Protein AF-A0A950ZJS9-F1 (afdb_monomer)

Radius of gyration: 14.8 Å; Cα contacts (8 Å, |Δi|>4): 263; chains: 1; bounding box: 34×28×45 Å

pLDDT: mean 75.4, std 7.28, range [50.28, 84.88]

Foldseek 3Di:
DAEEEKEWEWDQDPVVRGIDIDIPPQAAEDEQAKYKYKYFYDYPPDPPKQKDKDKDWPDDPWDWDWDDDSGMIIIITHDQDPAKDKTWMKMWIQTVNDIDIDDTRIYIYHYDDD

Sequence (114 aa):
MTVKNYLVSVTFNETINGPVWLIEPSRLVVDAADAAIYFTWTSLTAPDTSIAFSWQVVSAPVTTQTSTNPFQTVVTLTNEVTETQTLAYRLWADIEHLVIVSHDPEIVLEPPHP

Structure (mmCIF, N/CA/C/O backbone):
data_AF-A0A950ZJS9-F1
#
_entry.id   AF-A0A950ZJS9-F1
#
loop_
_atom_site.group_PDB
_atom_site.id
_atom_site.type_symbol
_atom_site.label_atom_id
_atom_site.label_alt_id
_atom_site.label_comp_id
_atom_site.label_asym_id
_atom_site.label_entity_id
_atom_site.label_seq_id
_atom_site.pdbx_PDB_ins_code
_atom_site.Cartn_x
_atom_site.Cartn_y
_atom_site.Cartn_z
_atom_site.occupancy
_atom_site.B_iso_or_equiv
_atom_site.auth_seq_id
_atom_site.auth_comp_id
_atom_site.auth_asym_id
_atom_site.auth_atom_id
_atom_site.pdbx_PDB_model_num
ATOM 1 N N . MET A 1 1 ? -4.191 7.323 17.233 1.00 66.12 1 MET A N 1
ATOM 2 C CA . MET A 1 1 ? -3.864 7.264 15.799 1.00 66.12 1 MET A CA 1
ATOM 3 C C . MET A 1 1 ? -2.786 6.219 15.593 1.00 66.12 1 MET A C 1
ATOM 5 O O . MET A 1 1 ? -1.644 6.437 15.994 1.00 66.12 1 MET A O 1
ATOM 9 N N . THR A 1 2 ? -3.167 5.070 15.043 1.00 74.88 2 THR A N 1
ATOM 10 C CA . THR A 1 2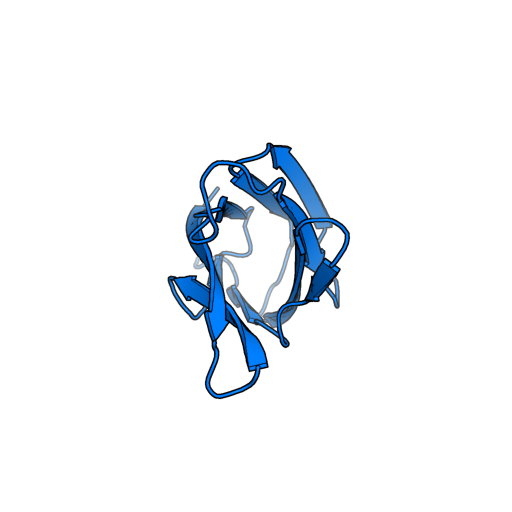 ? -2.243 3.966 14.756 1.00 74.88 2 THR A CA 1
ATOM 11 C C . THR A 1 2 ? -1.596 4.202 13.390 1.00 74.88 2 THR A C 1
ATOM 13 O O . THR A 1 2 ? -2.287 4.458 12.406 1.00 74.88 2 THR A O 1
ATOM 16 N N . VAL A 1 3 ? -0.264 4.124 13.318 1.00 77.62 3 VAL A N 1
ATOM 17 C CA . VAL A 1 3 ? 0.491 4.259 12.063 1.00 77.62 3 VAL A CA 1
ATOM 18 C C . VAL A 1 3 ? 0.964 2.886 11.607 1.00 77.62 3 VAL A C 1
ATOM 20 O O . VAL A 1 3 ? 1.603 2.160 12.372 1.00 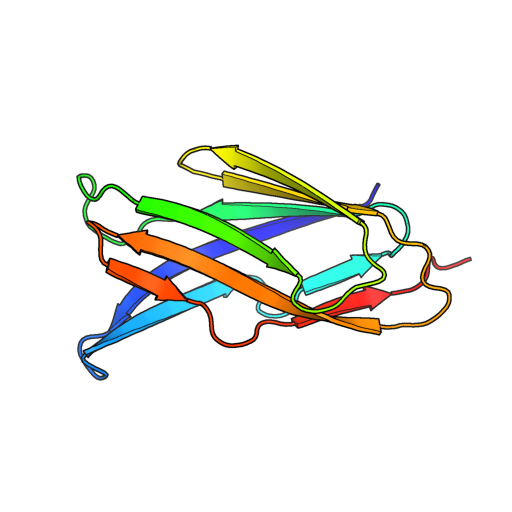77.62 3 VAL A O 1
ATOM 23 N N . LYS A 1 4 ? 0.686 2.533 10.351 1.00 80.62 4 LYS A N 1
ATOM 24 C CA . LYS A 1 4 ? 1.194 1.316 9.714 1.00 80.62 4 LYS A CA 1
ATOM 25 C C . LYS A 1 4 ? 1.938 1.669 8.430 1.00 80.62 4 LYS A C 1
ATOM 27 O O . LYS A 1 4 ? 1.435 2.428 7.608 1.00 80.62 4 LYS A O 1
ATOM 32 N N . ASN A 1 5 ? 3.126 1.098 8.261 1.00 80.00 5 ASN A N 1
ATOM 33 C CA . ASN A 1 5 ? 3.974 1.314 7.093 1.00 80.00 5 ASN A CA 1
ATOM 34 C C . ASN A 1 5 ? 4.012 0.048 6.243 1.00 80.00 5 ASN A C 1
ATOM 36 O O . ASN A 1 5 ? 4.180 -1.044 6.784 1.00 80.00 5 ASN A O 1
ATOM 40 N N . TYR A 1 6 ? 3.891 0.225 4.933 1.00 79.31 6 TYR A N 1
ATOM 41 C CA . TYR A 1 6 ? 3.921 -0.830 3.936 1.00 79.31 6 TYR A CA 1
ATOM 42 C C . TYR A 1 6 ? 4.924 -0.468 2.859 1.00 79.31 6 TYR A C 1
ATOM 44 O O . TYR A 1 6 ? 4.929 0.653 2.348 1.00 79.31 6 TYR A O 1
ATOM 52 N N . LEU A 1 7 ? 5.767 -1.430 2.512 1.00 81.06 7 LEU A N 1
ATOM 53 C CA . LEU A 1 7 ? 6.607 -1.349 1.332 1.00 81.06 7 LEU A CA 1
ATOM 54 C C . LEU A 1 7 ? 5.831 -1.950 0.171 1.00 81.06 7 LEU A C 1
ATOM 56 O O . LEU A 1 7 ? 5.327 -3.068 0.271 1.00 81.06 7 LEU A O 1
ATOM 60 N N . VAL A 1 8 ? 5.730 -1.200 -0.920 1.00 79.75 8 VAL A N 1
ATOM 61 C CA . VAL A 1 8 ? 5.110 -1.677 -2.148 1.00 79.75 8 VAL A CA 1
ATOM 62 C C . VAL A 1 8 ? 6.124 -1.605 -3.273 1.00 79.75 8 VAL A C 1
ATOM 64 O O . VAL A 1 8 ? 6.614 -0.532 -3.621 1.00 79.75 8 VAL A O 1
ATOM 67 N N . SER A 1 9 ? 6.404 -2.763 -3.860 1.00 77.94 9 SER A N 1
ATOM 68 C CA . SER A 1 9 ? 7.213 -2.889 -5.067 1.00 77.94 9 SER A CA 1
ATOM 69 C C . SER A 1 9 ? 6.376 -3.441 -6.208 1.00 77.94 9 SER A C 1
ATOM 71 O O . SER A 1 9 ? 5.552 -4.337 -6.015 1.00 77.94 9 SER A O 1
ATOM 73 N N . VAL A 1 10 ? 6.645 -2.947 -7.412 1.00 75.81 10 VAL A N 1
ATOM 74 C CA . VAL A 1 10 ? 6.157 -3.537 -8.659 1.00 75.81 10 VAL A CA 1
ATOM 75 C C . VAL A 1 10 ? 7.370 -4.001 -9.450 1.00 75.81 10 VAL A C 1
ATOM 77 O O . VAL A 1 10 ? 8.290 -3.221 -9.695 1.00 75.81 10 VAL A O 1
ATOM 80 N N . THR A 1 11 ? 7.395 -5.278 -9.819 1.00 75.00 11 THR A N 1
ATOM 81 C CA . THR A 1 11 ? 8.445 -5.872 -10.658 1.00 75.00 11 THR A CA 1
ATOM 82 C C . THR A 1 11 ? 7.837 -6.471 -11.913 1.00 75.00 11 THR A C 1
ATOM 84 O O . THR A 1 11 ? 6.680 -6.876 -11.911 1.00 75.00 11 THR A O 1
ATOM 87 N N . PHE A 1 12 ? 8.603 -6.545 -12.999 1.00 71.62 12 PHE A N 1
ATOM 88 C CA . PHE A 1 12 ? 8.189 -7.307 -14.174 1.00 71.62 12 PHE A CA 1
ATOM 89 C C . PHE A 1 12 ? 8.688 -8.745 -14.044 1.00 71.62 12 PHE A C 1
ATOM 91 O O . PHE A 1 12 ? 9.882 -8.977 -13.861 1.00 71.62 12 PHE A O 1
ATOM 98 N N . ASN A 1 13 ? 7.781 -9.714 -14.120 1.00 73.56 13 ASN A N 1
ATOM 99 C CA . ASN A 1 13 ? 8.126 -11.126 -14.114 1.00 73.56 13 ASN A CA 1
ATOM 100 C C . ASN A 1 13 ? 8.075 -11.667 -15.543 1.00 73.56 13 ASN A C 1
ATOM 102 O O . ASN A 1 13 ? 7.004 -11.851 -16.124 1.00 73.56 13 ASN A O 1
ATOM 106 N N . GLU A 1 14 ? 9.254 -11.969 -16.081 1.00 73.81 14 GLU A N 1
ATOM 107 C CA . GLU A 1 14 ? 9.439 -12.502 -17.434 1.00 73.81 14 GLU A CA 1
ATOM 108 C C . GLU A 1 14 ? 8.759 -13.865 -17.637 1.00 73.81 14 GLU A C 1
ATOM 110 O O . GLU A 1 14 ? 8.329 -14.182 -18.742 1.00 73.81 14 GLU A O 1
ATOM 115 N N . THR A 1 15 ? 8.586 -14.653 -16.570 1.00 78.31 15 THR A N 1
ATOM 116 C CA . THR A 1 15 ? 7.974 -15.994 -16.632 1.00 78.31 15 THR A CA 1
ATOM 117 C C . THR A 1 15 ? 6.491 -15.926 -16.983 1.00 78.31 15 THR A C 1
ATOM 119 O O . THR A 1 15 ? 5.985 -16.766 -17.722 1.00 78.31 15 THR A O 1
ATOM 122 N N . ILE A 1 16 ? 5.789 -14.929 -16.442 1.00 74.94 16 ILE A N 1
ATOM 123 C CA . ILE A 1 16 ? 4.359 -14.702 -16.698 1.00 74.94 16 ILE A CA 1
ATOM 124 C C . ILE A 1 16 ? 4.127 -13.563 -17.695 1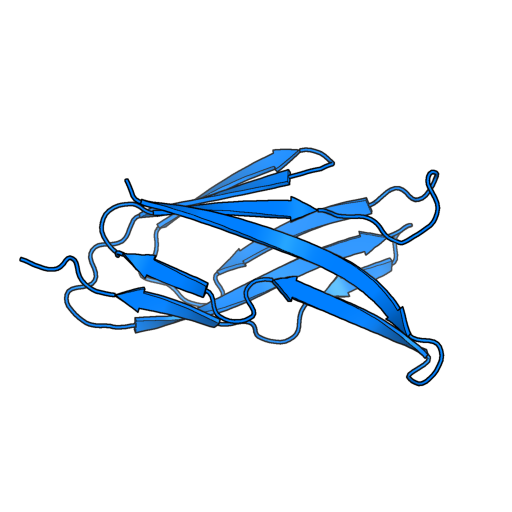.00 74.94 16 ILE A C 1
ATOM 126 O O . ILE A 1 16 ? 2.979 -13.228 -17.977 1.00 74.94 16 ILE A O 1
ATOM 130 N N . ASN A 1 17 ? 5.212 -12.977 -18.214 1.00 73.75 17 ASN A N 1
ATOM 131 C CA . ASN A 1 17 ? 5.219 -11.803 -19.080 1.00 73.75 17 ASN A CA 1
ATOM 132 C C . ASN A 1 17 ? 4.306 -10.681 -18.553 1.00 73.75 17 ASN A C 1
ATOM 134 O O . ASN A 1 17 ? 3.447 -10.165 -19.270 1.00 73.75 17 ASN A O 1
ATOM 138 N N . GLY A 1 18 ? 4.449 -10.354 -17.269 1.00 6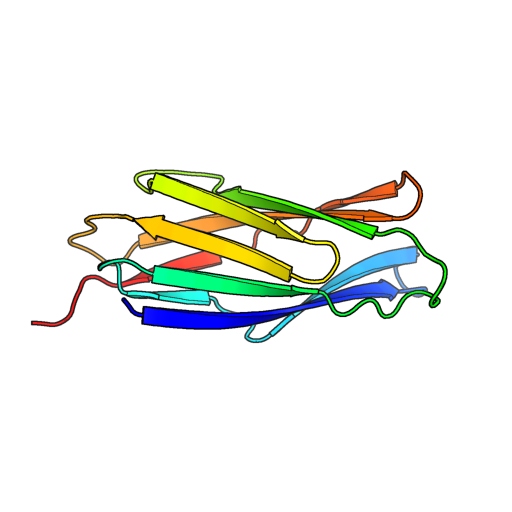8.50 18 GLY A N 1
ATOM 139 C CA . GLY A 1 18 ? 3.537 -9.433 -16.607 1.00 68.50 18 GLY A CA 1
ATOM 140 C C . GLY A 1 18 ? 4.057 -8.888 -15.280 1.00 68.50 18 GLY A C 1
ATOM 141 O O . GLY A 1 18 ? 5.023 -9.408 -14.716 1.00 68.50 18 GLY A O 1
ATOM 142 N N . PRO A 1 19 ? 3.425 -7.820 -14.776 1.00 74.00 19 PRO A N 1
ATOM 143 C CA . PRO A 1 19 ? 3.821 -7.184 -13.534 1.00 74.00 19 PRO A CA 1
ATOM 144 C C . PRO A 1 19 ? 3.404 -8.002 -12.308 1.00 74.00 19 PRO A C 1
ATOM 146 O O . PRO A 1 19 ? 2.336 -8.613 -12.270 1.00 74.00 19 PRO A O 1
ATOM 149 N N . VAL A 1 20 ? 4.238 -7.966 -11.276 1.00 78.38 20 VAL A N 1
ATOM 150 C CA . VAL A 1 20 ? 4.020 -8.597 -9.977 1.00 78.38 20 VAL A CA 1
ATOM 151 C C . VAL A 1 20 ? 4.071 -7.523 -8.901 1.00 78.38 20 VAL A C 1
ATOM 153 O O . VAL A 1 20 ? 5.024 -6.748 -8.823 1.00 78.38 20 VAL A O 1
ATOM 156 N N . TRP A 1 21 ? 3.040 -7.503 -8.060 1.00 80.31 21 TRP A N 1
ATOM 157 C CA . TRP A 1 21 ? 2.985 -6.669 -6.866 1.00 80.31 21 TRP A CA 1
ATOM 158 C C . TRP A 1 21 ? 3.575 -7.421 -5.681 1.00 80.31 21 TRP A C 1
ATOM 160 O O . TRP A 1 21 ? 3.162 -8.540 -5.379 1.00 80.31 21 TRP A O 1
ATOM 170 N N . LEU A 1 22 ? 4.503 -6.779 -4.985 1.00 81.75 22 LEU A N 1
ATOM 171 C CA . LEU A 1 22 ? 5.021 -7.227 -3.701 1.00 81.75 22 LEU A CA 1
ATOM 172 C C . LEU A 1 22 ? 4.638 -6.175 -2.665 1.00 81.75 22 LEU A C 1
ATOM 174 O O . LEU A 1 22 ? 5.068 -5.027 -2.761 1.00 81.75 22 LEU A O 1
ATOM 178 N N . ILE A 1 23 ? 3.796 -6.564 -1.709 1.00 80.25 23 ILE A N 1
ATOM 179 C CA . ILE A 1 23 ? 3.331 -5.703 -0.620 1.00 80.25 23 ILE A CA 1
ATOM 180 C C . ILE A 1 23 ? 3.793 -6.338 0.685 1.00 80.25 23 ILE A C 1
ATOM 182 O O . ILE A 1 23 ? 3.438 -7.481 0.981 1.00 80.25 23 ILE A O 1
ATOM 186 N N . GLU A 1 24 ? 4.581 -5.599 1.458 1.00 79.94 24 GLU A N 1
ATOM 187 C CA . GLU A 1 24 ? 5.093 -6.050 2.746 1.00 79.94 24 GLU A CA 1
ATOM 188 C C . GLU A 1 24 ? 4.683 -5.086 3.868 1.00 79.94 24 GLU A C 1
ATOM 190 O O . GLU A 1 24 ? 4.992 -3.895 3.782 1.00 79.94 24 GLU A O 1
ATOM 195 N N . PRO A 1 25 ? 4.037 -5.577 4.943 1.00 78.00 25 PRO A N 1
ATOM 196 C CA . PRO A 1 25 ? 3.547 -6.949 5.120 1.00 78.00 25 PRO A CA 1
ATOM 197 C C . PRO A 1 25 ? 2.375 -7.299 4.179 1.00 78.00 25 PRO A C 1
ATOM 199 O O . PRO A 1 25 ? 1.607 -6.430 3.773 1.00 78.00 25 PRO A O 1
ATOM 202 N N . SER A 1 26 ? 2.219 -8.592 3.865 1.00 73.12 26 SER A N 1
ATOM 203 C CA . SER A 1 26 ? 1.215 -9.104 2.910 1.00 73.12 26 SER A CA 1
ATOM 204 C C . SER A 1 26 ? -0.234 -8.987 3.389 1.00 73.12 26 SER A C 1
ATOM 206 O O . SER A 1 26 ? -1.159 -9.083 2.585 1.00 73.12 26 SER A O 1
ATOM 208 N N . ARG A 1 27 ? -0.440 -8.777 4.695 1.00 74.25 27 ARG A N 1
ATOM 209 C CA . ARG A 1 27 ? -1.749 -8.547 5.309 1.00 74.25 27 ARG A CA 1
ATOM 210 C C . ARG A 1 27 ? -1.750 -7.206 6.027 1.00 74.25 27 ARG A C 1
ATOM 212 O O . ARG A 1 27 ? -0.888 -6.948 6.867 1.00 74.25 27 ARG A O 1
ATOM 219 N N . LEU A 1 28 ? -2.754 -6.392 5.726 1.00 78.31 28 LEU A N 1
ATOM 220 C CA . LEU A 1 28 ? -2.937 -5.069 6.298 1.00 78.31 28 LEU A CA 1
ATOM 221 C C . LEU A 1 28 ? -3.990 -5.151 7.407 1.00 78.31 28 LEU A C 1
ATOM 223 O O . LEU A 1 28 ? -5.154 -5.417 7.141 1.00 78.31 28 LEU A O 1
ATOM 227 N N . VAL A 1 29 ? -3.560 -4.976 8.658 1.00 80.06 29 VAL A N 1
ATOM 228 C CA . VAL A 1 29 ? -4.432 -4.982 9.846 1.00 80.06 29 VAL A CA 1
ATOM 229 C C . VAL A 1 29 ? -4.302 -3.636 10.549 1.00 80.06 29 VAL A C 1
ATOM 231 O O . VAL A 1 29 ? -3.182 -3.212 10.865 1.00 80.06 29 VAL A O 1
ATOM 234 N N . VAL A 1 30 ? -5.423 -2.948 10.758 1.00 78.00 30 VAL A N 1
ATOM 235 C CA . VAL A 1 30 ? -5.472 -1.619 11.381 1.00 78.00 30 VAL A CA 1
ATOM 236 C C . VAL A 1 30 ? -6.584 -1.538 12.418 1.00 78.00 30 VAL A C 1
ATOM 238 O O . VAL A 1 30 ? -7.665 -2.090 12.220 1.00 78.00 30 VAL A O 1
ATOM 241 N N . ASP A 1 31 ? -6.330 -0.796 13.493 1.00 77.50 31 ASP A N 1
ATOM 242 C CA . ASP A 1 31 ? -7.369 -0.438 14.455 1.00 77.50 31 ASP A CA 1
ATOM 243 C C . ASP A 1 31 ? -8.332 0.562 13.808 1.00 77.50 31 ASP A C 1
ATOM 245 O O . ASP A 1 31 ? -7.906 1.492 13.119 1.00 77.50 31 ASP A O 1
ATOM 249 N N . ALA A 1 32 ? -9.628 0.401 14.051 1.00 67.50 32 ALA A N 1
ATOM 250 C CA . ALA A 1 32 ? -10.661 1.258 13.481 1.00 67.50 32 ALA A CA 1
ATOM 251 C C . ALA A 1 32 ? -10.567 2.718 13.952 1.00 67.50 32 ALA A C 1
ATOM 253 O O . ALA A 1 32 ? -10.965 3.623 13.225 1.00 67.50 32 ALA A O 1
ATOM 254 N N . ALA A 1 33 ? -10.011 2.952 15.146 1.00 66.19 33 ALA A N 1
ATOM 255 C CA . ALA A 1 33 ? -9.854 4.280 15.728 1.00 66.19 33 ALA A CA 1
ATOM 256 C C . ALA A 1 33 ? -8.708 5.059 15.051 1.00 66.19 33 ALA A C 1
ATOM 258 O O . ALA A 1 33 ? -7.583 5.095 15.554 1.00 66.19 33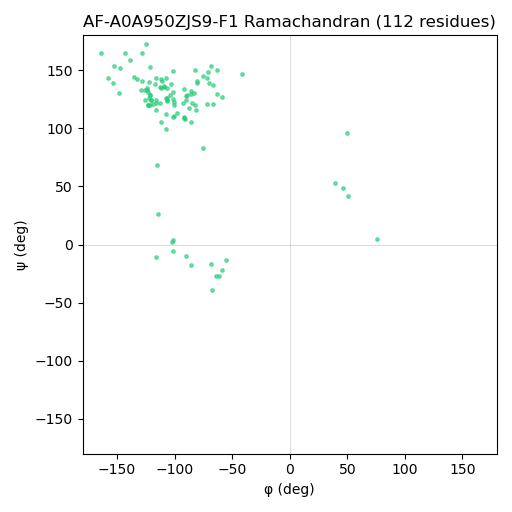 ALA A O 1
ATOM 259 N N . ASP A 1 34 ? -9.015 5.682 13.911 1.00 70.31 34 ASP A N 1
ATOM 260 C CA . ASP A 1 34 ? -8.132 6.528 13.097 1.00 70.31 34 ASP A CA 1
ATOM 261 C C . ASP A 1 34 ? -6.765 5.896 12.784 1.00 70.31 34 ASP A C 1
ATOM 263 O O . ASP A 1 34 ? -5.783 6.007 13.537 1.00 70.31 34 ASP A O 1
ATOM 267 N N . ALA A 1 35 ? -6.681 5.285 11.603 1.00 75.06 35 ALA A N 1
ATOM 268 C CA . ALA A 1 35 ? -5.464 4.664 11.103 1.00 75.06 35 ALA A CA 1
ATOM 269 C C . ALA A 1 35 ? -4.838 5.496 9.982 1.00 75.06 35 ALA A C 1
ATOM 271 O O . ALA A 1 35 ? -5.518 5.902 9.040 1.00 75.06 35 ALA A O 1
ATOM 272 N N . ALA A 1 36 ? -3.520 5.687 10.037 1.00 78.81 36 ALA A N 1
ATOM 273 C CA . ALA A 1 36 ? -2.749 6.121 8.877 1.00 78.81 36 ALA A CA 1
ATOM 274 C C . ALA A 1 36 ? -1.921 4.963 8.321 1.00 78.81 36 ALA A C 1
ATOM 276 O O . ALA A 1 36 ? -1.111 4.351 9.021 1.00 78.81 36 ALA A O 1
ATOM 277 N N . ILE A 1 37 ? -2.129 4.686 7.042 1.00 80.81 37 ILE A N 1
ATOM 278 C CA . ILE A 1 37 ? -1.437 3.683 6.248 1.00 80.81 37 ILE A CA 1
ATOM 279 C C . ILE A 1 37 ? -0.490 4.419 5.307 1.00 80.81 37 ILE A C 1
ATOM 281 O O . ILE A 1 37 ? -0.898 5.270 4.521 1.00 80.81 37 ILE A O 1
ATOM 285 N N . TYR A 1 38 ? 0.786 4.080 5.382 1.00 80.94 38 TYR A N 1
ATOM 286 C CA . TYR A 1 38 ? 1.823 4.635 4.528 1.00 80.94 38 TYR A CA 1
ATOM 287 C C . TYR A 1 38 ? 2.247 3.563 3.536 1.00 80.94 38 TYR A C 1
ATOM 289 O O . TYR A 1 38 ? 2.848 2.570 3.934 1.00 80.94 38 TYR A O 1
ATOM 297 N N . PHE A 1 39 ? 1.953 3.763 2.258 1.00 78.94 39 PHE A N 1
ATOM 298 C CA . PHE A 1 39 ? 2.509 2.972 1.168 1.00 78.94 39 PHE A CA 1
ATOM 299 C C . PHE A 1 39 ? 3.768 3.671 0.666 1.00 78.94 39 PHE A C 1
ATOM 301 O O . PHE A 1 39 ? 3.692 4.739 0.064 1.00 78.94 39 PHE A O 1
ATOM 308 N N . THR A 1 40 ? 4.928 3.092 0.946 1.00 79.81 40 THR A N 1
ATOM 309 C CA . THR A 1 40 ? 6.210 3.553 0.413 1.00 79.81 40 THR A CA 1
ATOM 310 C C . THR A 1 40 ? 6.499 2.788 -0.868 1.00 79.81 40 THR A C 1
ATOM 312 O O . THR A 1 40 ? 6.559 1.558 -0.860 1.00 79.81 40 THR A O 1
ATOM 315 N N . TRP A 1 41 ? 6.677 3.524 -1.959 1.00 75.19 41 TRP A N 1
ATOM 316 C CA . TRP A 1 41 ? 6.897 2.975 -3.286 1.00 75.19 41 TRP A CA 1
ATOM 317 C C . TRP A 1 41 ? 8.382 2.730 -3.510 1.00 75.19 41 TRP A C 1
ATOM 319 O O . TRP A 1 41 ? 9.190 3.660 -3.530 1.00 75.19 41 TRP A O 1
ATOM 329 N N . THR A 1 42 ? 8.748 1.474 -3.710 1.00 69.75 42 THR A N 1
ATOM 330 C CA . THR A 1 42 ? 10.101 1.088 -4.097 1.00 69.75 42 THR A CA 1
ATOM 331 C C . THR A 1 42 ? 10.074 0.651 -5.555 1.00 69.75 42 THR A C 1
ATOM 333 O O . THR A 1 42 ? 9.670 -0.464 -5.885 1.00 69.75 42 THR A O 1
ATOM 336 N N . SER A 1 43 ? 10.470 1.563 -6.451 1.00 62.03 43 SER A N 1
ATOM 337 C CA . SER A 1 43 ? 10.668 1.238 -7.866 1.00 62.03 43 SER A CA 1
ATOM 338 C C . SER A 1 43 ? 11.849 0.282 -7.998 1.00 62.03 43 SER A C 1
ATOM 340 O O . SER A 1 43 ? 12.967 0.614 -7.606 1.00 62.03 43 SER A O 1
ATOM 342 N N . LEU A 1 44 ? 11.601 -0.900 -8.559 1.00 54.78 44 LEU A N 1
ATOM 343 C CA . L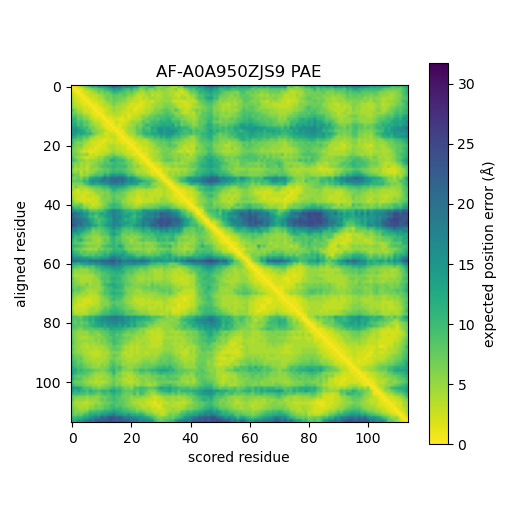EU A 1 44 ? 12.645 -1.829 -8.999 1.00 54.78 44 LEU A CA 1
ATOM 344 C C . LEU A 1 44 ? 12.861 -1.768 -10.518 1.00 54.78 44 LEU A C 1
ATOM 346 O O . LEU A 1 44 ? 13.781 -2.397 -11.036 1.00 54.78 44 LEU A O 1
ATOM 350 N N . THR A 1 45 ? 12.039 -0.999 -11.235 1.00 54.19 45 THR A N 1
ATOM 351 C CA . THR A 1 45 ? 12.265 -0.656 -12.640 1.00 54.19 45 THR A CA 1
ATOM 352 C C . THR A 1 45 ? 13.235 0.522 -12.732 1.00 54.19 45 THR A C 1
ATOM 354 O O . THR A 1 45 ? 13.334 1.322 -11.799 1.00 54.19 45 THR A O 1
ATOM 357 N N . ALA A 1 46 ? 14.001 0.570 -13.825 1.00 50.28 46 ALA A N 1
ATOM 358 C CA . ALA A 1 46 ? 15.163 1.434 -14.036 1.00 50.28 46 ALA A CA 1
ATOM 359 C C . ALA A 1 46 ? 14.979 2.886 -13.527 1.00 50.28 46 ALA A C 1
ATOM 361 O O . ALA A 1 46 ? 13.872 3.418 -13.626 1.00 50.28 46 ALA A O 1
ATOM 362 N N . PRO A 1 47 ? 16.049 3.546 -13.037 1.00 52.47 47 PRO A N 1
ATOM 363 C CA . PRO A 1 47 ? 16.005 4.864 -12.383 1.00 52.47 47 PRO A CA 1
ATOM 364 C C . PRO A 1 47 ? 15.348 6.005 -13.185 1.00 52.47 47 PRO A C 1
ATOM 366 O O . PRO A 1 47 ? 15.012 7.024 -12.588 1.00 52.47 47 PRO A O 1
ATOM 369 N N . ASP A 1 48 ? 15.116 5.826 -14.488 1.00 57.06 48 ASP A N 1
ATOM 370 C CA . ASP A 1 48 ? 14.488 6.811 -15.381 1.00 57.06 48 ASP A CA 1
ATOM 371 C C . ASP A 1 48 ? 13.002 6.528 -15.682 1.00 57.06 48 ASP A C 1
ATOM 373 O O . ASP A 1 48 ? 12.373 7.242 -16.462 1.00 57.06 48 ASP A O 1
ATOM 377 N 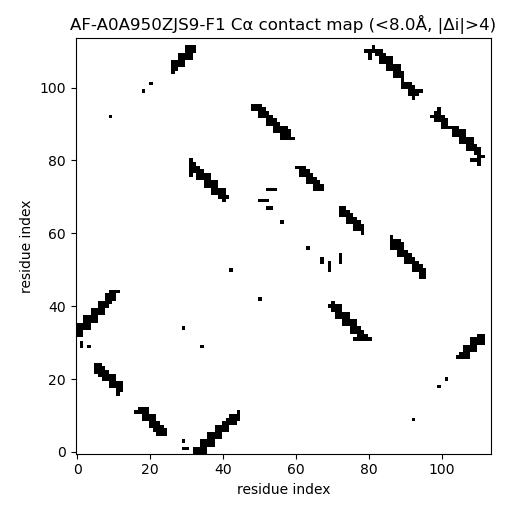N . THR A 1 49 ? 12.418 5.499 -15.064 1.00 61.41 49 THR A N 1
ATOM 378 C CA . THR A 1 49 ? 11.017 5.127 -15.294 1.00 61.41 49 THR A CA 1
ATOM 379 C C . THR A 1 49 ? 10.107 6.028 -14.461 1.00 61.41 49 THR A C 1
ATOM 381 O O . THR A 1 49 ? 10.136 5.983 -13.229 1.00 61.41 49 THR A O 1
ATOM 384 N N . SER A 1 50 ? 9.277 6.849 -15.109 1.00 64.31 50 SER A N 1
ATOM 385 C CA . SER A 1 50 ? 8.239 7.602 -14.399 1.00 64.31 50 SER A CA 1
ATOM 386 C C . SER A 1 50 ? 7.141 6.643 -13.951 1.00 64.31 50 SER A C 1
ATOM 388 O O . SER A 1 50 ? 6.537 5.972 -14.789 1.00 64.31 50 SER A O 1
ATOM 390 N N . ILE A 1 51 ? 6.900 6.579 -12.637 1.00 67.25 51 ILE A N 1
ATOM 391 C CA . ILE A 1 51 ? 5.798 5.806 -12.067 1.00 67.25 51 ILE A CA 1
ATOM 392 C C . ILE A 1 51 ? 4.870 6.726 -11.281 1.00 67.25 51 ILE A C 1
ATOM 394 O O . ILE A 1 51 ? 5.311 7.413 -10.357 1.00 67.25 51 ILE A O 1
ATOM 398 N N . ALA A 1 52 ? 3.584 6.721 -11.625 1.00 71.56 52 ALA A N 1
ATOM 399 C CA . ALA A 1 52 ? 2.545 7.370 -10.834 1.00 71.56 52 ALA A CA 1
ATOM 400 C C . ALA A 1 52 ? 1.712 6.315 -10.107 1.00 71.56 52 ALA A C 1
ATOM 402 O O . ALA A 1 52 ? 1.169 5.400 -10.722 1.00 71.56 52 ALA A O 1
ATOM 403 N N . PHE A 1 53 ? 1.585 6.457 -8.790 1.00 72.12 53 PHE A N 1
ATOM 404 C CA . PHE A 1 53 ? 0.826 5.520 -7.974 1.00 72.12 53 PHE A CA 1
ATOM 405 C C . PHE A 1 53 ? -0.498 6.118 -7.503 1.00 72.12 53 PHE A C 1
ATOM 407 O O . PHE A 1 53 ? -0.584 7.301 -7.170 1.00 72.12 53 PHE A O 1
ATOM 414 N N . SER A 1 54 ? -1.539 5.292 -7.436 1.00 74.00 54 SER A N 1
ATOM 415 C CA . SER A 1 54 ? -2.817 5.668 -6.827 1.00 74.00 54 SER A CA 1
ATOM 416 C C . SER A 1 54 ? -3.452 4.500 -6.073 1.00 74.00 54 SER A C 1
ATOM 418 O O . SER A 1 54 ? -3.025 3.351 -6.195 1.00 74.00 54 SER A O 1
ATOM 420 N N . TRP A 1 55 ? -4.441 4.807 -5.233 1.00 80.31 55 TRP A N 1
ATOM 421 C CA . TRP A 1 55 ? -5.073 3.860 -4.318 1.00 80.31 55 TRP A CA 1
ATOM 422 C C . TRP A 1 55 ? -6.554 4.188 -4.104 1.00 80.31 55 TRP A C 1
ATOM 424 O O . TRP A 1 55 ? -6.957 5.346 -4.198 1.00 80.31 55 TRP A O 1
ATOM 434 N N . GLN A 1 56 ? -7.352 3.163 -3.798 1.00 79.81 56 GLN A N 1
ATOM 435 C CA . GLN A 1 56 ? -8.785 3.273 -3.541 1.00 79.81 56 GLN A CA 1
ATOM 436 C C . GLN A 1 56 ? -9.268 2.082 -2.708 1.00 79.81 56 GLN A C 1
ATOM 438 O O . GLN A 1 56 ? -8.859 0.940 -2.935 1.00 79.81 56 GLN A O 1
ATOM 443 N N . VAL A 1 57 ? -10.208 2.336 -1.798 1.00 75.94 57 VAL A N 1
ATOM 444 C CA . VAL A 1 57 ? -10.997 1.287 -1.138 1.00 75.94 57 VAL A CA 1
ATOM 445 C C . VAL A 1 57 ? -12.210 0.941 -1.999 1.00 75.94 57 VAL A C 1
ATOM 447 O O . VAL A 1 57 ? -12.927 1.827 -2.458 1.00 75.94 57 VAL A O 1
ATOM 450 N N . VAL A 1 58 ? -12.442 -0.352 -2.220 1.00 70.12 58 VAL A N 1
ATOM 451 C CA . VAL A 1 58 ? -13.466 -0.864 -3.144 1.00 70.12 58 VAL A CA 1
ATOM 452 C C . VAL A 1 58 ? -14.846 -0.982 -2.472 1.00 70.12 58 VAL A C 1
ATOM 454 O O . VAL A 1 58 ? -15.862 -1.005 -3.163 1.00 70.12 58 VAL A O 1
ATOM 457 N N . SER A 1 59 ? -14.922 -0.983 -1.136 1.00 66.44 59 SER A N 1
ATOM 458 C CA . SER A 1 59 ? -16.190 -1.023 -0.387 1.00 66.44 59 SER A CA 1
ATOM 459 C C . SER A 1 59 ? -16.105 -0.283 0.955 1.00 66.44 59 SER A C 1
ATOM 461 O O . SER A 1 59 ? -15.183 -0.531 1.728 1.00 66.44 59 SER A O 1
ATOM 463 N N . ALA A 1 60 ? -17.064 0.604 1.245 1.00 61.12 60 ALA A N 1
ATOM 464 C CA . ALA A 1 60 ? -17.119 1.416 2.469 1.00 61.12 60 ALA A CA 1
ATOM 465 C C . ALA A 1 60 ? -18.119 0.851 3.502 1.00 61.12 60 ALA A C 1
ATOM 467 O O . ALA A 1 60 ? -19.116 0.238 3.112 1.00 61.12 60 ALA A O 1
ATOM 468 N N . PRO A 1 61 ? -17.837 1.062 4.805 1.00 68.00 61 PRO A N 1
ATOM 469 C CA . PRO A 1 61 ? -18.210 2.337 5.435 1.00 68.00 61 PRO A CA 1
ATOM 470 C C . PRO A 1 61 ? -17.018 3.209 5.889 1.00 68.00 61 PRO A C 1
ATOM 472 O O . PRO A 1 61 ? -17.159 4.019 6.796 1.00 68.00 61 PRO A O 1
ATOM 475 N N . VAL A 1 62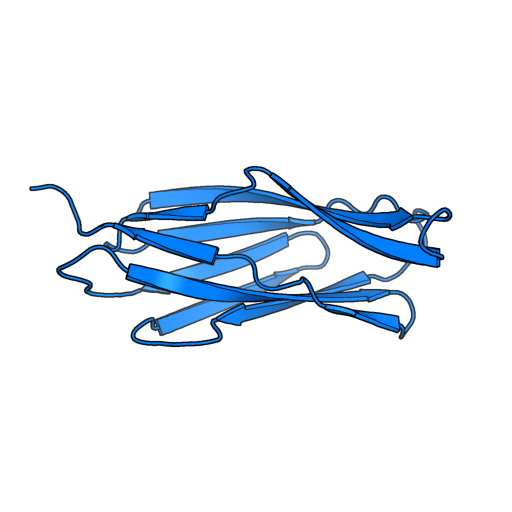 ? -15.838 3.076 5.273 1.00 73.88 62 VAL A N 1
ATOM 476 C CA . VAL A 1 62 ? -14.678 3.932 5.588 1.00 73.88 62 VAL A CA 1
ATOM 477 C C . VAL A 1 62 ? -14.742 5.295 4.901 1.00 73.88 62 VAL A C 1
ATOM 479 O O . VAL A 1 62 ? -15.065 5.391 3.717 1.00 73.88 62 VAL A O 1
ATOM 482 N N . THR A 1 63 ? -14.333 6.341 5.619 1.00 80.12 63 THR A N 1
ATOM 483 C CA . THR A 1 63 ? -13.900 7.601 5.004 1.00 80.12 63 THR A CA 1
ATOM 484 C C . THR A 1 63 ? -12.395 7.545 4.787 1.00 80.12 63 THR A C 1
ATOM 486 O O . THR A 1 63 ? -11.648 7.157 5.687 1.00 80.12 63 THR A O 1
ATOM 489 N N . THR A 1 64 ? -11.939 7.933 3.597 1.00 80.12 64 THR A N 1
ATOM 490 C CA . THR A 1 64 ? -10.520 7.886 3.232 1.00 80.12 64 THR A CA 1
ATOM 491 C C . THR A 1 64 ? -10.018 9.261 2.817 1.00 80.12 64 THR A C 1
ATOM 493 O O . THR A 1 64 ? -10.624 9.899 1.956 1.00 80.12 64 THR A O 1
ATOM 496 N N . GLN A 1 65 ? -8.889 9.701 3.367 1.00 83.31 65 GLN A N 1
ATOM 497 C CA . GLN A 1 65 ? -8.123 10.831 2.838 1.00 83.31 65 GLN A CA 1
ATOM 498 C C . GLN A 1 65 ? -6.798 10.322 2.284 1.00 83.31 65 GLN A C 1
ATOM 500 O O . GLN A 1 65 ? -6.127 9.518 2.928 1.00 83.31 65 GLN A O 1
ATOM 505 N N . THR A 1 66 ? -6.413 10.783 1.097 1.00 83.25 66 THR A N 1
ATOM 506 C CA . THR A 1 66 ? -5.196 10.319 0.424 1.00 83.25 66 THR A CA 1
ATOM 507 C C . THR A 1 66 ? -4.308 11.500 0.072 1.00 83.25 66 THR A C 1
ATOM 509 O O . THR A 1 66 ? -4.772 12.492 -0.486 1.00 83.25 66 THR A O 1
ATOM 512 N N . SER A 1 67 ? -3.024 11.378 0.389 1.00 83.44 67 SER A N 1
ATOM 513 C CA . SER A 1 67 ? -1.974 12.305 -0.018 1.00 83.44 67 SER A CA 1
ATOM 514 C C . SER A 1 67 ? -0.879 11.512 -0.716 1.00 83.44 67 SER A C 1
ATOM 516 O O . SER A 1 67 ? -0.355 10.557 -0.149 1.00 83.44 67 SER A O 1
ATOM 518 N N . THR A 1 68 ? -0.536 11.887 -1.945 1.00 79.50 68 THR A N 1
ATOM 519 C CA . THR A 1 68 ? 0.425 11.144 -2.768 1.00 79.50 68 THR A CA 1
ATOM 520 C C . THR A 1 68 ? 1.564 12.050 -3.204 1.00 79.50 68 THR A C 1
ATOM 522 O O . THR A 1 68 ? 1.347 13.164 -3.675 1.00 79.50 68 THR A O 1
ATOM 525 N N . ASN A 1 69 ? 2.784 11.539 -3.082 1.00 78.81 69 ASN A N 1
ATOM 526 C CA . ASN A 1 69 ? 3.986 12.064 -3.709 1.00 78.81 69 ASN A CA 1
ATOM 527 C C . ASN A 1 69 ? 4.658 10.942 -4.540 1.00 78.81 69 ASN A C 1
ATOM 529 O O . ASN A 1 69 ? 4.220 9.792 -4.464 1.00 78.81 69 ASN A O 1
ATOM 533 N N . PRO A 1 70 ? 5.711 11.234 -5.326 1.00 72.69 70 PRO A N 1
ATOM 534 C CA . PRO A 1 70 ? 6.328 10.244 -6.218 1.00 72.69 70 PRO A CA 1
ATOM 535 C C . PRO A 1 70 ? 6.867 8.976 -5.534 1.00 72.69 70 PRO A C 1
ATOM 537 O O . PRO A 1 70 ? 7.019 7.952 -6.188 1.00 72.69 70 PRO A O 1
ATOM 540 N N . PHE A 1 71 ? 7.155 9.028 -4.232 1.00 74.31 71 PHE A N 1
ATOM 541 C CA . PHE A 1 71 ? 7.779 7.933 -3.481 1.00 74.31 71 PHE A CA 1
ATOM 542 C C . PHE A 1 71 ? 6.877 7.356 -2.389 1.00 74.31 71 PHE A C 1
ATOM 544 O O . PHE A 1 71 ? 7.199 6.325 -1.802 1.00 74.31 71 PHE A O 1
ATOM 551 N N . GLN A 1 72 ? 5.755 8.008 -2.087 1.00 79.50 72 GLN A N 1
ATOM 552 C CA . GLN A 1 72 ? 4.874 7.593 -1.011 1.00 79.50 72 GLN A CA 1
ATOM 553 C C . GLN A 1 72 ? 3.427 8.025 -1.242 1.00 79.50 72 GLN A C 1
ATOM 555 O O . GLN A 1 72 ? 3.147 9.169 -1.600 1.00 79.50 72 GLN A O 1
ATOM 560 N N . THR A 1 73 ? 2.502 7.125 -0.928 1.00 81.88 73 THR A N 1
ATOM 561 C CA . THR A 1 73 ? 1.080 7.420 -0.761 1.00 81.88 73 THR A CA 1
ATOM 562 C C . THR A 1 73 ? 0.699 7.221 0.697 1.00 81.88 73 THR A C 1
ATOM 564 O O . THR A 1 73 ? 0.860 6.141 1.258 1.00 81.88 73 THR A O 1
ATOM 567 N N . VAL A 1 74 ? 0.185 8.277 1.313 1.00 82.81 74 VAL A N 1
ATOM 568 C CA . VAL A 1 74 ? -0.354 8.267 2.669 1.00 82.81 74 VAL A CA 1
ATOM 569 C C . VAL A 1 74 ? -1.864 8.210 2.586 1.00 82.81 74 VAL A C 1
ATOM 571 O O . VAL A 1 74 ? -2.501 8.978 1.866 1.00 82.81 74 VAL A O 1
ATOM 574 N N . VAL A 1 75 ? -2.422 7.292 3.349 1.00 83.06 75 VAL A N 1
ATOM 575 C CA . VAL A 1 75 ? -3.837 6.999 3.424 1.00 83.06 75 VAL A CA 1
ATOM 576 C C . VAL A 1 75 ? -4.267 7.152 4.865 1.00 83.06 75 VAL A C 1
ATOM 578 O O . VAL A 1 75 ? -3.801 6.420 5.730 1.00 83.06 75 VAL A O 1
ATOM 581 N N . THR A 1 76 ? -5.198 8.053 5.121 1.00 82.94 76 THR A N 1
ATOM 582 C CA . THR A 1 76 ? -5.876 8.138 6.410 1.00 82.94 76 THR A CA 1
ATOM 583 C C . THR A 1 76 ? -7.233 7.468 6.278 1.00 82.94 76 THR A C 1
ATOM 585 O O . THR A 1 76 ? -8.049 7.881 5.453 1.00 82.94 76 THR A O 1
ATOM 588 N N . LEU A 1 77 ? -7.457 6.426 7.073 1.00 79.69 77 LEU A N 1
ATOM 589 C CA . LEU A 1 77 ? -8.740 5.759 7.236 1.00 79.69 77 LEU A CA 1
ATOM 590 C C . LEU A 1 77 ? -9.387 6.245 8.530 1.00 79.69 77 LEU A C 1
ATOM 592 O O . LEU A 1 77 ? -8.824 6.064 9.610 1.00 79.69 77 LEU A O 1
ATOM 596 N N . THR A 1 78 ? -10.593 6.787 8.409 1.00 76.88 78 THR A N 1
ATOM 597 C CA . THR A 1 78 ? -11.461 7.091 9.548 1.00 76.88 78 THR A CA 1
ATOM 598 C C . THR A 1 78 ? -12.712 6.236 9.429 1.00 76.88 78 THR A C 1
ATOM 600 O O . THR A 1 78 ? -13.414 6.279 8.411 1.00 76.88 78 THR A O 1
ATOM 603 N N . ASN A 1 79 ? -12.967 5.418 10.448 1.00 73.38 79 ASN A N 1
ATOM 604 C CA . ASN A 1 79 ? -14.154 4.578 10.520 1.00 73.38 79 ASN A CA 1
ATOM 605 C C . ASN A 1 79 ? -14.532 4.297 11.978 1.00 73.38 79 ASN A C 1
ATOM 607 O O . ASN A 1 79 ? -13.681 4.267 12.856 1.00 73.38 79 ASN A O 1
ATOM 611 N N . GLU A 1 80 ? -15.808 4.038 12.221 1.00 68.44 80 GLU A N 1
ATOM 612 C CA . GLU A 1 80 ? -16.335 3.620 13.517 1.00 68.44 80 GLU A CA 1
ATOM 613 C C . GLU A 1 80 ? -16.882 2.196 13.374 1.00 68.44 80 GLU A C 1
ATOM 615 O O . GLU A 1 80 ? -18.092 1.973 13.392 1.00 68.44 80 GLU A O 1
ATOM 620 N N . VAL A 1 81 ? -16.001 1.207 13.161 1.00 73.38 81 VAL A N 1
ATOM 621 C CA . VAL A 1 81 ? -16.451 -0.194 13.167 1.00 73.38 81 VAL A CA 1
ATOM 622 C C . VAL A 1 81 ? -16.529 -0.719 14.594 1.00 73.38 81 VAL A C 1
ATOM 624 O O . VAL A 1 81 ? -15.590 -0.600 15.378 1.00 73.38 81 VAL A O 1
ATOM 627 N N . THR A 1 82 ? -17.668 -1.321 14.924 1.00 75.06 82 THR A N 1
ATOM 628 C CA . THR A 1 82 ? -17.911 -1.996 16.208 1.00 75.06 82 THR A CA 1
ATOM 629 C C . THR A 1 82 ? -17.529 -3.477 16.174 1.00 75.06 82 THR A C 1
ATOM 631 O O . THR A 1 82 ? -17.497 -4.128 17.213 1.00 75.06 82 THR A O 1
ATOM 634 N N . GLU A 1 83 ? -17.239 -4.011 14.987 1.00 81.25 83 GLU A N 1
ATOM 635 C CA . GLU A 1 83 ? -16.871 -5.405 14.730 1.00 81.25 83 GLU A CA 1
ATOM 636 C C . GLU A 1 83 ? -15.731 -5.462 13.708 1.00 81.25 83 GLU A C 1
ATOM 638 O O . GLU A 1 83 ? -15.532 -4.516 12.942 1.00 81.25 83 GLU A O 1
ATOM 643 N N . THR A 1 84 ? -14.991 -6.574 13.675 1.00 84.88 84 THR A N 1
ATOM 644 C CA . THR A 1 84 ? -13.927 -6.777 12.685 1.00 84.88 84 THR A CA 1
ATOM 645 C C . THR A 1 84 ? -14.510 -6.818 11.273 1.00 84.88 84 THR A C 1
ATOM 647 O O . THR A 1 84 ? -15.435 -7.583 11.005 1.00 84.88 84 THR A O 1
ATOM 650 N N . GLN A 1 85 ? -13.949 -6.032 10.352 1.00 82.19 85 GLN A N 1
ATOM 651 C CA . GLN A 1 85 ? -14.386 -5.976 8.954 1.00 82.19 85 GLN A CA 1
ATOM 652 C C . GLN A 1 85 ? -13.212 -6.166 8.003 1.00 82.19 85 GLN A C 1
ATOM 654 O O . GLN A 1 85 ? -12.138 -5.612 8.219 1.00 82.19 85 GLN A O 1
ATOM 659 N N . THR A 1 86 ? -13.437 -6.898 6.915 1.00 84.88 86 THR A N 1
ATOM 660 C CA . THR A 1 86 ? -12.478 -6.995 5.812 1.00 84.88 86 THR A CA 1
ATOM 661 C C . THR A 1 86 ? -12.921 -6.092 4.671 1.00 84.88 86 THR A C 1
ATOM 663 O O . THR A 1 86 ? -14.044 -6.207 4.184 1.00 84.88 86 THR A O 1
ATOM 666 N N . LEU A 1 87 ? -12.034 -5.202 4.234 1.00 80.62 87 LEU A N 1
ATOM 667 C CA . LEU A 1 87 ? -12.244 -4.312 3.101 1.00 80.62 87 LEU A CA 1
ATOM 668 C C . LEU A 1 87 ? -11.297 -4.684 1.970 1.00 80.62 87 LEU A C 1
ATOM 670 O O . LEU A 1 87 ? -10.100 -4.861 2.188 1.00 80.62 87 LEU A O 1
ATOM 674 N N . ALA A 1 88 ? -11.817 -4.723 0.751 1.00 82.44 88 ALA A N 1
ATOM 675 C CA . ALA A 1 88 ? -10.976 -4.807 -0.431 1.00 82.44 88 ALA A CA 1
ATOM 676 C C . ALA A 1 88 ? -10.425 -3.418 -0.780 1.00 82.44 88 ALA A C 1
ATOM 678 O O . ALA A 1 88 ? -11.152 -2.419 -0.748 1.00 82.44 88 ALA A O 1
ATOM 679 N N . TYR A 1 89 ? -9.152 -3.351 -1.159 1.00 81.62 89 TYR A N 1
ATOM 680 C CA . TYR A 1 89 ? -8.552 -2.152 -1.736 1.00 81.62 89 TYR A CA 1
ATOM 681 C C . TYR A 1 89 ? -7.850 -2.470 -3.049 1.00 81.62 89 TYR A C 1
ATOM 683 O O . TYR A 1 89 ? -7.617 -3.626 -3.380 1.00 81.62 89 TYR A O 1
ATOM 691 N N . ARG A 1 90 ? -7.531 -1.437 -3.825 1.00 83.62 90 ARG A N 1
ATOM 692 C CA . ARG A 1 90 ? -6.764 -1.556 -5.066 1.00 83.62 90 ARG A CA 1
ATOM 693 C C . ARG A 1 90 ? -5.657 -0.521 -5.099 1.00 83.62 90 ARG A C 1
ATOM 695 O O . ARG A 1 90 ? -5.832 0.600 -4.625 1.00 83.62 90 ARG A O 1
ATOM 702 N N . LEU A 1 91 ? -4.518 -0.933 -5.638 1.00 82.44 91 LEU A N 1
ATOM 703 C CA . LEU A 1 91 ? -3.382 -0.082 -5.958 1.00 82.44 91 LEU A CA 1
ATOM 704 C C . LEU A 1 91 ? -3.255 -0.031 -7.475 1.00 82.44 91 LEU A C 1
ATOM 706 O O . LEU A 1 91 ? -3.451 -1.041 -8.151 1.00 82.44 91 LEU A O 1
ATOM 710 N N . TRP A 1 92 ? -2.899 1.134 -7.994 1.00 83.75 92 TRP A N 1
ATOM 711 C CA . TRP A 1 92 ? -2.554 1.320 -9.393 1.00 83.75 92 TRP A CA 1
ATOM 712 C C . TRP A 1 92 ? -1.146 1.877 -9.491 1.00 83.75 92 TRP A C 1
ATOM 714 O O . TRP A 1 92 ? -0.778 2.761 -8.717 1.00 83.75 92 TRP A O 1
ATOM 724 N N . ALA A 1 93 ? -0.390 1.378 -10.459 1.00 79.12 93 ALA A N 1
ATOM 725 C CA . ALA A 1 93 ? 0.877 1.944 -10.891 1.00 79.12 93 ALA A CA 1
ATOM 726 C C . ALA A 1 93 ? 0.774 2.233 -12.388 1.00 79.12 93 ALA A C 1
ATOM 728 O O . ALA A 1 93 ? 0.526 1.321 -13.172 1.00 79.12 93 ALA A O 1
ATOM 729 N N . ASP A 1 94 ? 0.931 3.491 -12.776 1.00 79.38 94 ASP A N 1
ATOM 730 C CA . ASP A 1 94 ? 1.122 3.899 -14.164 1.00 79.38 94 ASP A CA 1
ATOM 731 C C . ASP A 1 94 ? 2.625 3.951 -14.428 1.00 79.38 94 ASP A C 1
ATOM 733 O O . ASP A 1 94 ? 3.309 4.799 -13.859 1.00 79.38 94 ASP A O 1
ATOM 737 N N . ILE A 1 95 ? 3.130 3.008 -15.224 1.00 74.50 95 ILE A N 1
ATOM 738 C CA . ILE A 1 95 ? 4.537 2.895 -15.612 1.00 74.50 95 ILE A CA 1
ATOM 739 C C . ILE A 1 95 ? 4.624 3.199 -17.107 1.00 74.50 95 ILE A C 1
ATOM 741 O O . ILE A 1 95 ? 4.222 2.375 -17.922 1.00 74.50 95 ILE A O 1
ATOM 745 N N . GLU A 1 96 ? 5.124 4.377 -17.479 1.00 74.75 96 GLU A N 1
ATOM 746 C CA . GLU A 1 96 ? 5.244 4.795 -18.889 1.00 74.75 96 GLU A CA 1
ATOM 747 C C . GLU A 1 96 ? 3.943 4.642 -19.716 1.00 74.75 96 GLU A C 1
ATOM 749 O O . GLU A 1 96 ? 3.984 4.248 -20.883 1.00 74.75 96 GLU A O 1
ATOM 754 N N . HIS A 1 97 ? 2.784 4.997 -19.144 1.00 74.56 97 HIS A N 1
ATOM 755 C CA . HIS A 1 97 ? 1.436 4.836 -19.720 1.00 74.56 97 HIS A CA 1
ATOM 756 C C . HIS A 1 97 ? 0.881 3.402 -19.700 1.00 74.56 97 HIS A C 1
ATOM 758 O O . HIS A 1 97 ? -0.214 3.155 -20.217 1.00 74.56 97 HIS A O 1
ATOM 764 N N . LEU A 1 98 ? 1.592 2.446 -19.096 1.00 74.38 98 LEU A N 1
ATOM 765 C CA . LEU A 1 98 ? 1.058 1.128 -18.778 1.00 74.38 98 LEU A CA 1
ATOM 766 C C . LEU A 1 98 ? 0.462 1.144 -17.368 1.00 74.38 98 LEU A C 1
ATOM 768 O O . LEU A 1 98 ? 1.187 1.156 -16.374 1.00 74.38 98 LEU A O 1
ATOM 772 N N . VAL A 1 99 ? -0.868 1.092 -17.281 1.00 80.81 99 VAL A N 1
ATOM 773 C CA . VAL A 1 99 ? -1.572 0.999 -15.997 1.00 80.81 99 VAL A CA 1
ATOM 774 C C . VAL A 1 99 ? -1.614 -0.448 -15.524 1.00 80.81 99 VAL A C 1
ATOM 776 O O . VAL A 1 99 ? -2.206 -1.323 -16.156 1.00 80.81 99 VAL A O 1
ATOM 779 N N . ILE A 1 100 ? -1.025 -0.674 -14.361 1.00 78.69 100 ILE A N 1
ATOM 780 C CA . ILE A 1 100 ? -0.990 -1.942 -13.652 1.00 78.69 100 ILE A CA 1
ATOM 781 C C . ILE A 1 100 ? -1.887 -1.815 -12.425 1.00 78.69 100 ILE A C 1
ATOM 783 O O . ILE A 1 100 ? -1.805 -0.824 -11.705 1.00 78.69 100 ILE A O 1
ATOM 787 N N . VAL A 1 101 ? -2.716 -2.824 -12.159 1.00 81.56 101 VAL A N 1
ATOM 788 C CA . VAL A 1 101 ? -3.632 -2.854 -11.006 1.00 81.56 101 VAL A CA 1
ATOM 789 C C . VAL A 1 101 ? -3.255 -4.008 -10.084 1.00 81.56 101 VAL A C 1
ATOM 791 O O . VAL A 1 101 ? -2.925 -5.091 -10.569 1.00 81.56 101 VAL A O 1
ATOM 794 N N . SER A 1 102 ? -3.278 -3.799 -8.767 1.00 78.62 102 SER A N 1
ATOM 795 C CA . SER A 1 102 ? -3.093 -4.887 -7.804 1.00 78.62 102 SER A CA 1
ATOM 796 C C . SER A 1 102 ? -4.319 -5.799 -7.763 1.00 78.62 102 SER A C 1
ATOM 798 O O . SER A 1 102 ? -5.463 -5.349 -7.873 1.00 78.62 102 SER A O 1
ATOM 800 N N . HIS A 1 103 ? -4.079 -7.100 -7.601 1.00 70.56 103 HIS A N 1
ATOM 801 C CA . HIS A 1 103 ? -5.149 -8.081 -7.461 1.00 70.56 103 HIS A CA 1
ATOM 802 C C . HIS A 1 103 ? -5.581 -8.185 -5.997 1.00 70.56 103 HIS A C 1
ATOM 804 O O . HIS A 1 103 ? -4.852 -8.727 -5.171 1.00 70.56 103 HIS A O 1
ATOM 810 N N . ASP A 1 104 ? -6.755 -7.613 -5.721 1.00 67.81 104 ASP A N 1
ATOM 811 C CA . ASP A 1 104 ? -7.612 -7.793 -4.541 1.00 67.81 104 ASP A CA 1
ATOM 812 C C . ASP A 1 104 ? -6.908 -7.915 -3.171 1.00 67.81 104 ASP A C 1
ATOM 814 O O . ASP A 1 104 ? -7.170 -8.859 -2.423 1.00 67.81 104 ASP A O 1
ATOM 818 N N . PRO A 1 105 ? -6.024 -6.976 -2.788 1.00 73.50 105 PRO A N 1
ATOM 819 C CA . PRO A 1 105 ? -5.492 -6.972 -1.437 1.00 73.50 105 PRO A CA 1
ATOM 820 C C . PRO A 1 105 ? -6.561 -6.557 -0.405 1.00 73.50 105 PRO A C 1
ATOM 822 O O . PRO A 1 105 ? -7.456 -5.747 -0.671 1.00 73.50 105 PRO A O 1
ATOM 825 N N . GLU A 1 106 ? -6.445 -7.113 0.802 1.00 81.56 106 GLU A N 1
ATOM 826 C CA . GLU A 1 106 ? -7.422 -6.958 1.884 1.00 81.56 106 GLU A CA 1
ATOM 827 C C . GLU A 1 106 ? -6.873 -6.121 3.052 1.00 81.56 106 GLU A C 1
ATOM 829 O O . GLU A 1 106 ? -5.716 -6.261 3.460 1.00 81.56 106 GLU A O 1
ATOM 834 N N . ILE A 1 107 ? -7.734 -5.268 3.613 1.00 80.12 107 ILE A N 1
ATOM 835 C CA . ILE A 1 107 ? -7.548 -4.543 4.876 1.00 80.12 107 ILE A CA 1
ATOM 836 C C . ILE A 1 107 ? -8.464 -5.178 5.909 1.00 80.12 107 ILE A C 1
ATOM 838 O O . ILE A 1 107 ? -9.670 -5.240 5.698 1.00 80.12 107 ILE A O 1
ATOM 842 N N . VAL A 1 108 ? -7.921 -5.581 7.046 1.00 84.12 108 VAL A N 1
ATOM 843 C CA . VAL A 1 108 ? -8.702 -5.990 8.210 1.00 84.12 108 VAL A CA 1
ATOM 844 C C . VAL A 1 108 ? -8.771 -4.810 9.166 1.00 84.12 108 VAL A C 1
ATOM 846 O O . VAL A 1 108 ? -7.753 -4.380 9.708 1.00 84.12 108 VAL A O 1
ATOM 849 N N . LEU A 1 109 ? -9.973 -4.272 9.335 1.00 82.44 109 LEU A N 1
ATOM 850 C CA . LEU A 1 109 ? -10.302 -3.310 10.373 1.00 82.44 109 LEU A CA 1
ATOM 851 C C . LEU A 1 109 ? -10.656 -4.073 11.642 1.00 82.44 109 LEU A C 1
ATOM 853 O O . LEU A 1 109 ? -11.593 -4.868 11.625 1.00 82.44 109 LEU A O 1
ATOM 857 N N . GLU A 1 110 ? -9.946 -3.823 12.732 1.00 83.19 110 GLU A N 1
ATOM 858 C CA . GLU A 1 110 ? -10.274 -4.368 14.049 1.00 83.19 110 GLU A CA 1
ATOM 859 C C . GLU A 1 110 ? -10.929 -3.282 14.914 1.00 83.19 110 GLU A C 1
ATOM 861 O O . GLU A 1 110 ? -10.506 -2.123 14.865 1.00 83.19 110 GLU A O 1
ATOM 866 N N . PRO A 1 111 ? -11.984 -3.605 15.684 1.00 78.94 111 PRO A N 1
ATOM 867 C CA . PRO A 1 111 ? -12.598 -2.638 16.582 1.00 78.94 111 PRO A CA 1
ATOM 868 C C . PRO A 1 111 ? -11.587 -2.214 17.659 1.00 78.94 111 PRO A C 1
ATOM 870 O O . PRO A 1 111 ? -10.728 -3.012 18.041 1.00 78.94 111 PRO A O 1
ATOM 873 N N . PRO A 1 112 ? -11.675 -0.977 18.177 1.00 71.81 112 PRO A N 1
ATOM 874 C CA . PRO A 1 112 ? -10.784 -0.534 19.238 1.00 71.81 112 PRO A CA 1
ATOM 875 C C . PRO A 1 112 ? -10.933 -1.449 20.459 1.00 71.81 112 PRO A C 1
ATOM 877 O O . PRO A 1 112 ? -12.043 -1.678 20.945 1.00 71.81 112 PRO A O 1
ATOM 880 N N . HIS A 1 113 ? -9.815 -1.985 20.949 1.00 66.94 113 HIS A N 1
ATOM 881 C CA . HIS A 1 113 ? -9.810 -2.755 22.188 1.00 66.94 113 HIS A CA 1
ATOM 882 C C . HIS A 1 113 ? -10.136 -1.836 23.387 1.00 66.94 113 HIS A C 1
ATOM 884 O O . HIS A 1 113 ? -9.625 -0.713 23.426 1.00 66.94 113 HIS A O 1
ATOM 890 N N . PRO A 1 114 ? -10.990 -2.282 24.330 1.00 61.06 114 PRO A N 1
ATOM 891 C CA . PRO A 1 114 ? -11.343 -1.528 25.535 1.00 61.06 114 PRO A CA 1
ATOM 892 C C . PRO A 1 114 ? -10.180 -1.368 26.522 1.00 61.06 114 PRO A C 1
ATOM 894 O O . PRO A 1 114 ? -9.276 -2.236 26.537 1.00 61.06 114 PRO A O 1
#

Seconda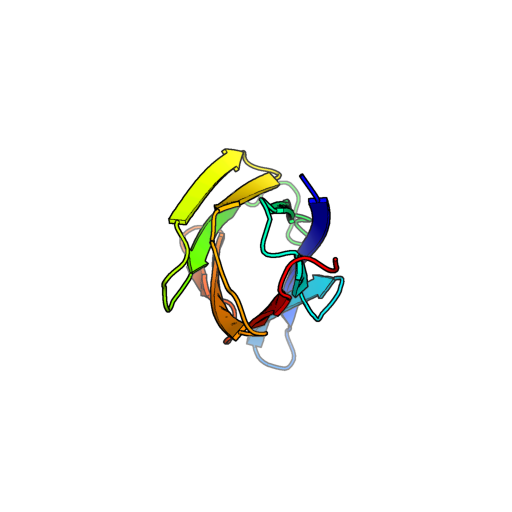ry structure (DSSP, 8-state):
-EEEEEEEEEEEETTTTEEEEEEESSSEEEESSSEEEEEEEEE-S-TT--EEEEEEESS-S-EEEEEEETTEEEEEEE---SS-EEEEEEEEEEETTEEEE----EEEEEPPP-

Mean predicted aligned error: 7.36 Å

Solvent-accessible surface area (backbone atoms only — not comparable to full-atom values): 6534 Å² total; per-residue (Å²): 114,52,78,46,77,30,46,37,34,55,43,79,37,78,91,77,70,41,79,43,81,45,52,42,66,83,68,45,74,42,53,20,61,38,24,39,41,35,40,36,52,46,77,72,59,64,98,84,65,62,56,51,73,50,75,49,73,76,57,73,90,61,46,76,49,78,51,76,56,88,50,35,40,40,35,38,41,43,39,88,47,88,53,74,43,80,31,45,33,40,43,36,39,30,48,84,85,46,77,44,71,52,83,73,48,55,36,36,34,35,38,69,81,133

Nearest PDB structures (foldseek):
  6tct-assembly2_C  TM=6.081E-01  e=1.957E-05  Vibrio cholerae O1 biovar El Tor str. N16961
  3m88-assembly3_B  TM=4.798E-01  e=7.293E-04  Entamoeba histolytica HM-1:IMSS
  4z23-assembly1_A  TM=3.645E-01  e=1.013E-01  Streptococcus agalactiae
  8oxx-assembly1_A  TM=3.205E-01  e=4.967E-02  Homo sapiens
  5dza-assembly1_A  TM=3.673E-01  e=1.332E-01  Streptococcus agalactiae NEM316